Protein AF-A0A7I7T613-F1 (afdb_monomer_lite)

Foldseek 3Di:
DDDDDDPPDDPPVVVVVVVVVVVVVVVVVVVVVVDAAWWWQAQLQPGDTDTDGPVVQVVQPACDPPVHDDQLDDDGSHGPVDDSCRALSVCVPPVVDDPVRDDPSNVVVNVLSNPPPVSTHDDDD

Radius of gyration: 25.06 Å; chains: 1; bounding box: 36×54×87 Å

Organism: NCBI:txid1534349

Sequence (125 aa):
MRGLVDTLGCGAEVRLARLAHLSLLQARLARMTDTEPQWRHICEVCGVEEILTPAKAFDLGWDYPPRMGKFGVVGPRCCPQCPNMRTVWWALAIDDYTEDMLTDAQRATVRRIAGEPDSVAVVAD

pLDDT: mean 84.04, std 20.64, range [36.84, 98.62]

Secondary structure (DSSP, 8-state):
--------SHHHHHHHHHHHHHHHHHHHHHHHHTTSPPEEEE-TTT--EEEE-HHHHHHTT-B-TTTSS-TTS----B-TTS-GGGSHHHHHHTS---GGGS-HHHHHHHHHHHTTTGGGB----

Structure (mmCIF, N/CA/C/O backbone):
data_AF-A0A7I7T613-F1
#
_entry.id   AF-A0A7I7T613-F1
#
loop_
_atom_site.group_PDB
_atom_site.id
_atom_site.type_symbol
_atom_site.label_atom_id
_atom_site.label_alt_id
_atom_site.label_comp_id
_atom_site.label_asym_id
_atom_site.label_entity_id
_atom_site.label_seq_id
_atom_site.pdbx_PDB_ins_code
_atom_site.Cartn_x
_atom_site.Cartn_y
_atom_site.Cartn_z
_atom_site.occupancy
_atom_site.B_iso_or_equiv
_atom_site.auth_seq_id
_atom_site.auth_comp_id
_atom_site.auth_asym_id
_atom_site.auth_atom_id
_atom_site.pdbx_PDB_model_num
ATOM 1 N N . MET A 1 1 ? -7.765 44.144 67.930 1.00 39.81 1 MET A N 1
ATOM 2 C CA . MET A 1 1 ? -8.601 43.464 66.918 1.00 39.81 1 MET A CA 1
ATOM 3 C C . MET A 1 1 ? -8.157 43.916 65.532 1.00 39.81 1 MET A C 1
ATOM 5 O O . MET A 1 1 ? -8.486 45.023 65.129 1.00 39.81 1 MET A O 1
ATOM 9 N N . ARG A 1 2 ? -7.345 43.117 64.835 1.00 36.84 2 ARG A N 1
ATOM 10 C CA . ARG A 1 2 ? -7.090 43.254 63.393 1.00 36.84 2 ARG A CA 1
ATOM 11 C C . ARG A 1 2 ? -7.166 41.849 62.809 1.00 36.84 2 ARG A C 1
ATOM 13 O O . ARG A 1 2 ? -6.501 40.955 63.322 1.00 36.84 2 ARG A O 1
ATOM 20 N N . GLY A 1 3 ? -8.071 41.673 61.850 1.00 38.28 3 GLY A N 1
ATOM 21 C CA . GLY A 1 3 ? -8.407 40.389 61.251 1.00 38.28 3 GLY A CA 1
ATOM 22 C C . GLY A 1 3 ? -7.327 39.898 60.295 1.00 38.28 3 GLY A C 1
ATOM 23 O O . GLY A 1 3 ? -6.764 40.683 59.531 1.00 38.28 3 GLY A O 1
ATOM 24 N N . LEU A 1 4 ? -7.072 38.591 60.349 1.00 41.22 4 LEU A N 1
ATOM 25 C CA . LEU A 1 4 ? -6.515 37.845 59.231 1.00 41.22 4 LEU A CA 1
ATOM 26 C C . LEU A 1 4 ? -7.643 37.613 58.223 1.00 41.22 4 LEU A C 1
ATOM 28 O O . LEU A 1 4 ? -8.705 37.106 58.573 1.00 41.22 4 LEU A O 1
ATOM 32 N N . VAL A 1 5 ? -7.401 38.011 56.981 1.00 45.44 5 VAL A N 1
ATOM 33 C CA . VAL A 1 5 ? -8.175 37.586 55.816 1.00 45.44 5 VAL A CA 1
ATOM 34 C C . VAL A 1 5 ? -7.653 36.219 55.383 1.00 45.44 5 VAL A C 1
ATOM 36 O O . VAL A 1 5 ? -6.504 36.101 54.960 1.00 45.44 5 VAL A O 1
ATOM 39 N N . ASP A 1 6 ? -8.495 35.196 55.508 1.00 41.50 6 ASP A N 1
ATOM 40 C CA . ASP A 1 6 ? -8.249 33.853 54.986 1.00 41.50 6 ASP A CA 1
ATOM 41 C C . ASP A 1 6 ? -8.296 33.868 53.451 1.00 41.50 6 ASP A C 1
ATOM 43 O O . ASP A 1 6 ? -9.351 33.981 52.826 1.00 41.50 6 ASP A O 1
ATOM 47 N N . THR A 1 7 ? -7.129 33.746 52.825 1.00 49.91 7 THR A N 1
ATOM 48 C CA . THR A 1 7 ? -6.951 33.547 51.382 1.00 49.91 7 THR A CA 1
ATOM 49 C C . THR A 1 7 ? -6.684 32.076 51.074 1.00 49.91 7 THR A C 1
ATOM 51 O O . THR A 1 7 ? -5.613 31.709 50.601 1.00 49.91 7 THR A O 1
ATOM 54 N N . LEU A 1 8 ? -7.657 31.196 51.311 1.00 49.16 8 LEU A N 1
ATOM 55 C CA . LEU A 1 8 ? -7.548 29.777 50.944 1.00 49.16 8 LEU A CA 1
ATOM 56 C C . LEU A 1 8 ? -8.879 29.263 50.381 1.00 49.16 8 LEU A C 1
ATOM 58 O O . LEU A 1 8 ? -9.646 28.599 51.063 1.00 49.16 8 LEU A O 1
ATOM 62 N N . GLY A 1 9 ? -9.154 29.577 49.114 1.00 47.25 9 GLY A N 1
ATOM 63 C CA . GLY A 1 9 ? -10.329 29.041 48.404 1.00 47.25 9 GLY A CA 1
ATOM 64 C C . GLY A 1 9 ? -10.213 29.030 46.878 1.00 47.25 9 GLY A C 1
ATOM 65 O O . GLY A 1 9 ? -10.728 28.137 46.222 1.00 47.25 9 GLY A O 1
ATOM 66 N N . CYS A 1 10 ? -9.447 29.951 46.286 1.00 48.94 10 CYS A N 1
ATOM 67 C CA . CYS A 1 10 ? -9.435 30.140 44.828 1.00 48.94 10 CYS A CA 1
ATOM 68 C C . CYS A 1 10 ? -8.590 29.099 44.047 1.00 48.94 10 CYS A C 1
ATOM 70 O O . CYS A 1 10 ? -8.775 28.900 42.852 1.00 48.94 10 CYS A O 1
ATOM 72 N N . GLY A 1 11 ? -7.647 28.402 44.691 1.00 44.97 11 GLY A N 1
ATOM 73 C CA . GLY A 1 11 ? -6.655 27.582 43.975 1.00 44.97 11 GLY A CA 1
ATOM 74 C C . GLY A 1 11 ? -7.095 26.162 43.598 1.00 44.97 11 GLY A C 1
ATOM 75 O O . GLY A 1 11 ? -6.649 25.636 42.578 1.00 44.97 11 GLY A O 1
ATOM 76 N N . ALA A 1 12 ? -7.933 25.517 44.413 1.00 48.75 12 ALA A N 1
ATOM 77 C CA . ALA A 1 12 ? -8.291 24.105 44.238 1.00 48.75 12 ALA A CA 1
ATOM 78 C C . ALA A 1 12 ? -9.441 23.917 43.237 1.00 48.75 12 ALA A C 1
ATOM 80 O O . ALA A 1 12 ? -9.349 23.073 42.346 1.00 48.75 12 ALA A O 1
ATOM 81 N N . GLU A 1 13 ? -10.474 24.757 43.316 1.00 45.34 13 GLU A N 1
ATOM 82 C CA . GLU A 1 13 ? -11.634 24.701 42.417 1.00 45.34 13 GLU A CA 1
ATOM 83 C C . GLU A 1 13 ? -11.251 25.004 40.965 1.00 45.34 13 GLU A C 1
ATOM 85 O O . GLU A 1 13 ? -11.674 24.307 40.043 1.00 45.34 13 GLU A O 1
ATOM 90 N N . VAL A 1 14 ? -10.344 25.966 40.756 1.00 54.09 14 VAL A N 1
ATOM 91 C CA . VAL A 1 14 ? -9.820 26.305 39.424 1.00 54.09 14 VAL A CA 1
ATOM 92 C C . VAL A 1 14 ? -9.011 25.144 38.828 1.00 54.09 14 VAL A C 1
ATOM 94 O O . VAL A 1 14 ? -9.061 24.907 37.620 1.00 54.09 14 VAL A O 1
ATOM 97 N N . ARG A 1 15 ? -8.292 24.370 39.656 1.00 54.09 15 ARG A N 1
ATOM 98 C CA . ARG A 1 15 ? -7.540 23.183 39.209 1.00 54.09 15 ARG A CA 1
ATOM 99 C C . ARG A 1 15 ? -8.467 22.028 38.829 1.00 54.09 15 ARG A C 1
ATOM 101 O O . ARG A 1 15 ? -8.256 21.423 37.781 1.00 54.09 15 ARG A O 1
ATOM 108 N N . LEU A 1 16 ? -9.505 21.760 39.621 1.00 57.06 16 LEU A N 1
ATOM 109 C CA . LEU A 1 16 ? -10.516 20.739 39.318 1.00 57.06 16 LEU A CA 1
ATOM 110 C C . LEU A 1 16 ? -11.325 21.080 38.058 1.00 57.06 16 LEU A C 1
ATOM 112 O O . LEU A 1 16 ? -11.479 20.224 37.189 1.00 57.06 16 LEU A O 1
ATOM 116 N N . ALA A 1 17 ? -11.760 22.333 37.900 1.00 60.22 17 ALA A N 1
ATOM 117 C CA . ALA A 1 17 ? -12.475 22.783 36.705 1.00 60.22 17 ALA A CA 1
ATOM 118 C C . ALA A 1 17 ? -11.612 22.673 35.434 1.00 60.22 17 ALA A C 1
ATOM 120 O O . ALA A 1 17 ? -12.094 22.244 34.385 1.00 60.22 17 ALA A O 1
ATOM 121 N N . ARG A 1 18 ? -10.312 22.992 35.528 1.00 57.03 18 ARG A N 1
ATOM 122 C CA . ARG A 1 18 ? -9.363 22.869 34.411 1.00 57.03 18 ARG A CA 1
ATOM 123 C C . ARG A 1 18 ? -9.096 21.410 34.032 1.00 57.03 18 ARG A C 1
ATOM 125 O O . ARG A 1 18 ? -9.034 21.108 32.844 1.00 57.03 18 ARG A O 1
ATOM 132 N N . LEU A 1 19 ? -8.982 20.511 35.012 1.00 59.72 19 LEU A N 1
ATOM 133 C CA . LEU A 1 19 ? -8.835 19.070 34.777 1.00 59.72 19 LEU A CA 1
ATOM 134 C C . LEU A 1 19 ? -10.100 18.457 34.159 1.00 59.72 19 LEU A C 1
ATOM 136 O O . LEU A 1 19 ? -9.995 17.695 33.203 1.00 59.72 19 LEU A O 1
ATOM 140 N N . ALA A 1 20 ? -11.290 18.843 34.629 1.00 61.03 20 ALA A N 1
ATOM 141 C CA . ALA A 1 20 ? -12.557 18.410 34.041 1.00 61.03 20 ALA A CA 1
A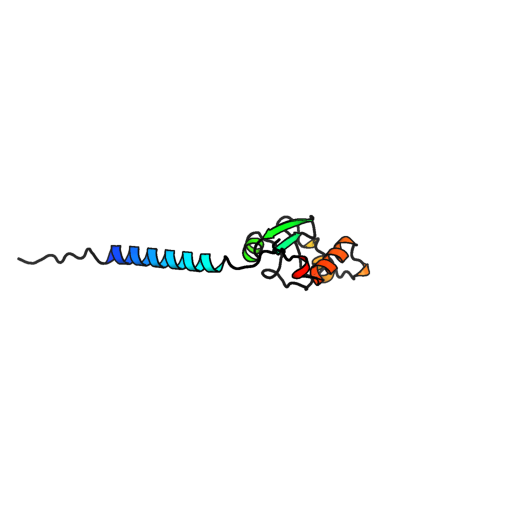TOM 142 C C . ALA A 1 20 ? -12.724 18.917 32.596 1.00 61.03 20 ALA A C 1
ATOM 144 O O . ALA A 1 20 ? -13.146 18.163 31.721 1.00 61.03 20 ALA A O 1
ATOM 145 N N . HIS A 1 21 ? -12.328 20.163 32.311 1.00 59.16 21 HIS A N 1
ATOM 146 C CA . HIS A 1 21 ? -12.343 20.713 30.954 1.00 59.16 21 HIS A CA 1
ATOM 147 C C . HIS A 1 21 ? -11.356 19.996 30.018 1.00 59.16 21 HIS A C 1
ATOM 149 O O . HIS A 1 21 ? -11.729 19.639 28.902 1.00 59.16 21 HIS A O 1
ATOM 155 N N . LEU A 1 22 ? -10.130 19.718 30.481 1.00 59.47 22 LEU A N 1
ATOM 156 C CA . LEU A 1 22 ? -9.141 18.914 29.749 1.00 59.47 22 LEU A CA 1
ATOM 157 C C . LEU A 1 22 ? -9.656 17.496 29.465 1.00 59.47 22 LEU A C 1
ATOM 159 O O . LEU A 1 22 ? -9.526 17.019 28.343 1.00 59.47 22 LEU A O 1
ATOM 163 N N . SER A 1 23 ? -10.302 16.856 30.439 1.00 63.28 23 SER A N 1
ATOM 164 C CA . SER A 1 23 ? -10.843 15.502 30.292 1.00 63.28 23 SER A CA 1
ATOM 165 C C . SER A 1 23 ? -12.042 15.448 29.326 1.00 63.28 23 SER A C 1
ATOM 167 O O . SER A 1 23 ? -12.135 14.544 28.498 1.00 63.28 23 SER A O 1
ATOM 169 N N . LEU A 1 24 ? -12.910 16.469 29.330 1.00 61.41 24 LEU A N 1
ATOM 170 C CA . LEU A 1 24 ? -14.004 16.612 28.358 1.00 61.41 24 LEU A CA 1
ATOM 171 C C . LEU A 1 24 ? -13.505 16.940 26.942 1.00 61.41 24 LEU A C 1
ATOM 173 O O . LEU A 1 24 ? -14.092 16.473 25.965 1.00 61.41 24 LEU A O 1
ATOM 177 N N . LEU A 1 25 ? -12.425 17.717 26.814 1.00 59.38 25 LEU A N 1
ATOM 178 C CA . LEU A 1 25 ? -11.758 17.966 25.533 1.00 59.38 25 LEU A CA 1
ATOM 179 C C . LEU A 1 25 ? -11.105 16.690 24.988 1.00 59.38 25 LEU A C 1
ATOM 181 O O . LEU A 1 25 ? -11.275 16.384 23.812 1.00 59.38 25 LEU A O 1
ATOM 185 N N . GLN A 1 26 ? -10.433 15.910 25.837 1.00 60.91 26 GLN A N 1
ATOM 186 C CA . GLN A 1 26 ? -9.864 14.613 25.463 1.00 60.91 26 GLN A CA 1
ATOM 187 C C . GLN A 1 26 ? -10.951 13.612 25.042 1.00 60.91 26 GLN A C 1
ATOM 189 O O . GLN A 1 26 ? -10.810 12.968 24.008 1.00 60.91 26 GLN A O 1
ATOM 194 N N . ALA A 1 27 ? -12.075 13.541 25.763 1.00 59.06 27 ALA A N 1
ATOM 195 C CA . ALA A 1 27 ? -13.213 12.703 25.381 1.00 59.06 27 ALA A CA 1
ATOM 196 C C . ALA A 1 27 ? -13.890 13.165 24.074 1.00 59.06 27 ALA A C 1
ATOM 198 O O . ALA A 1 27 ? -14.365 12.339 23.297 1.00 59.06 27 ALA A O 1
ATOM 199 N N . ARG A 1 28 ? -13.923 14.477 23.794 1.00 58.78 28 ARG A N 1
ATOM 200 C CA . ARG A 1 28 ? -14.403 15.022 22.510 1.00 58.78 28 ARG A CA 1
ATOM 201 C C . ARG A 1 28 ? -13.463 14.709 21.347 1.00 58.78 28 ARG A C 1
ATOM 203 O O . ARG A 1 28 ? -13.955 14.388 20.273 1.00 58.78 28 ARG A O 1
ATOM 210 N N . LEU A 1 29 ? -12.150 14.779 21.558 1.00 56.34 29 LEU A N 1
ATOM 211 C CA . LEU A 1 29 ? -11.147 14.415 20.553 1.00 56.34 29 LEU A CA 1
ATOM 212 C C . LEU A 1 29 ? -11.152 12.905 20.271 1.00 56.34 29 LEU A C 1
ATOM 214 O O . LEU A 1 29 ? -11.089 12.514 19.112 1.00 56.34 29 LEU A O 1
ATOM 218 N N . ALA A 1 30 ? -11.332 12.066 21.297 1.00 53.28 30 ALA A N 1
ATOM 219 C CA . ALA A 1 30 ? -11.506 10.620 21.130 1.00 53.28 30 ALA A CA 1
ATOM 220 C C . ALA A 1 30 ? -12.790 10.271 20.351 1.00 53.28 30 ALA A C 1
ATOM 222 O O . ALA A 1 30 ? -12.764 9.439 19.452 1.00 53.28 30 ALA A O 1
ATOM 223 N N . ARG A 1 31 ? -13.899 10.987 20.591 1.00 52.97 31 ARG A N 1
ATOM 224 C CA . ARG A 1 31 ? -15.132 10.835 19.792 1.00 52.97 31 ARG A CA 1
ATOM 225 C C . ARG A 1 31 ? -14.990 11.266 18.326 1.00 52.97 31 ARG A C 1
ATOM 227 O O . ARG A 1 31 ? -15.854 10.924 17.530 1.00 52.97 31 ARG A O 1
ATOM 234 N N . MET A 1 32 ? -13.950 12.019 17.955 1.00 49.66 32 MET A N 1
ATOM 235 C CA . MET A 1 32 ? -13.687 12.387 16.555 1.00 49.66 32 MET A CA 1
ATOM 236 C C . MET A 1 32 ? -12.910 11.303 15.790 1.00 49.66 32 MET A C 1
ATOM 238 O O . MET A 1 32 ? -12.983 11.274 14.563 1.00 49.66 32 MET A O 1
ATOM 242 N N . THR A 1 33 ? -12.202 10.399 16.478 1.00 52.16 33 THR A N 1
ATOM 243 C CA . THR A 1 33 ? -11.433 9.304 15.853 1.00 52.16 33 THR A CA 1
ATOM 244 C C . THR A 1 33 ? -12.244 8.025 15.625 1.00 52.16 33 THR A C 1
ATOM 246 O O . THR A 1 33 ? -11.799 7.159 14.879 1.00 52.16 33 THR A O 1
ATOM 249 N N . ASP A 1 34 ? -13.455 7.931 16.178 1.00 54.78 34 ASP A N 1
ATOM 250 C CA . ASP A 1 34 ? -14.337 6.755 16.063 1.00 54.78 34 ASP A CA 1
ATOM 251 C C . ASP A 1 34 ? -15.103 6.666 14.720 1.00 54.78 34 ASP A C 1
ATOM 253 O O . ASP A 1 34 ? -15.977 5.817 14.563 1.00 54.78 34 ASP A O 1
ATOM 257 N N . THR A 1 35 ? -14.806 7.532 13.741 1.00 70.25 35 THR A N 1
ATOM 258 C CA . THR A 1 35 ? -15.651 7.717 12.535 1.00 70.25 35 THR A CA 1
ATOM 259 C C . THR A 1 35 ? -14.970 7.413 11.198 1.00 70.25 35 THR A C 1
ATOM 261 O O . THR A 1 35 ? -15.604 7.562 10.154 1.00 70.25 35 THR A O 1
ATOM 264 N N . GLU A 1 36 ? -13.692 7.021 11.178 1.00 85.75 36 GLU A N 1
ATOM 265 C CA . GLU A 1 36 ? -13.043 6.663 9.910 1.00 85.75 36 GLU A CA 1
ATOM 266 C C . GLU A 1 36 ? -13.440 5.244 9.470 1.00 85.75 36 GLU A C 1
ATOM 268 O O . GLU A 1 36 ? -13.356 4.318 10.282 1.00 85.75 36 GLU A O 1
ATOM 273 N N . PRO A 1 37 ? -13.829 5.036 8.196 1.00 90.75 37 PRO A N 1
ATOM 274 C CA . PRO A 1 37 ? -14.084 3.696 7.686 1.00 90.75 37 PRO A CA 1
ATOM 275 C C . PRO A 1 37 ? -12.815 2.847 7.774 1.00 90.75 37 PRO A C 1
ATOM 277 O O . PRO A 1 37 ? -11.705 3.338 7.545 1.00 90.75 37 PRO A O 1
ATOM 280 N N . GLN A 1 38 ? -12.983 1.567 8.100 1.00 94.62 38 GLN A N 1
ATOM 281 C CA . GLN A 1 38 ? -11.889 0.607 8.055 1.00 94.62 38 GLN A CA 1
ATOM 282 C C . GLN A 1 38 ? -11.654 0.132 6.620 1.00 94.62 38 GLN A C 1
ATOM 284 O O . GLN A 1 38 ? -12.595 -0.048 5.848 1.00 94.62 38 GLN A O 1
ATOM 289 N N . TRP A 1 39 ? -10.389 -0.117 6.294 1.00 96.69 39 TRP A N 1
ATOM 290 C CA . TRP A 1 39 ? -9.957 -0.625 4.995 1.00 96.69 39 TRP A CA 1
ATOM 291 C C . TRP A 1 39 ? -9.055 -1.836 5.186 1.00 96.69 39 TRP A C 1
ATOM 293 O O . TRP A 1 39 ? -8.343 -1.945 6.191 1.00 96.69 39 TRP A O 1
ATOM 303 N N . ARG A 1 40 ? -9.042 -2.727 4.194 1.00 97.88 40 ARG A N 1
ATOM 304 C CA . ARG A 1 40 ? -8.023 -3.770 4.091 1.00 97.88 40 ARG A CA 1
ATOM 305 C C . ARG A 1 40 ? -6.690 -3.137 3.697 1.00 97.88 40 ARG A C 1
ATOM 307 O O . ARG A 1 40 ? -6.547 -2.569 2.620 1.00 97.88 40 ARG A 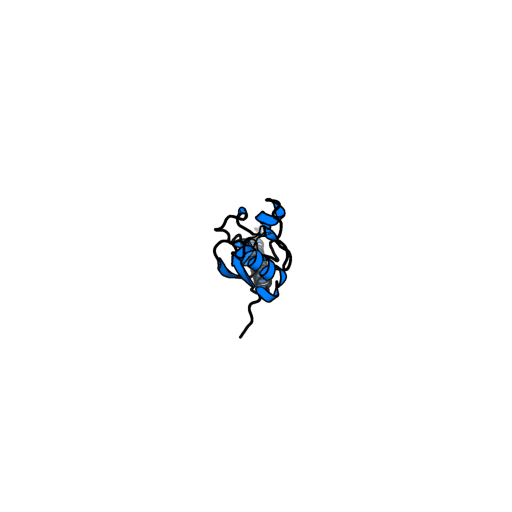O 1
ATOM 314 N N . HIS A 1 41 ? -5.703 -3.273 4.566 1.00 98.12 41 HIS A N 1
ATOM 315 C CA . HIS A 1 41 ? -4.323 -2.878 4.340 1.00 98.12 41 HIS A CA 1
ATOM 316 C C . HIS A 1 41 ? -3.557 -4.120 3.914 1.00 98.12 41 HIS A C 1
ATOM 318 O O . HIS A 1 41 ? -3.306 -5.004 4.724 1.00 98.12 41 HIS A O 1
ATOM 324 N N . ILE A 1 42 ? -3.247 -4.209 2.624 1.00 98.44 42 ILE A N 1
ATOM 325 C CA . ILE A 1 42 ? -2.630 -5.389 2.008 1.00 98.44 42 ILE A CA 1
ATOM 326 C C . ILE A 1 42 ? -1.195 -5.044 1.629 1.00 98.44 42 ILE A C 1
ATOM 328 O O . ILE A 1 42 ? -0.981 -4.179 0.773 1.00 98.44 42 ILE A O 1
ATOM 332 N N . CYS A 1 43 ? -0.221 -5.721 2.234 1.00 98.56 43 CYS A N 1
ATOM 333 C CA . CYS A 1 43 ? 1.183 -5.562 1.877 1.00 98.56 43 CYS A CA 1
ATOM 334 C C . CYS A 1 43 ? 1.472 -6.279 0.556 1.00 98.56 43 CYS A C 1
ATOM 336 O O . CYS A 1 43 ? 1.407 -7.503 0.484 1.00 98.56 43 CYS A O 1
ATOM 338 N N . GLU A 1 44 ? 1.861 -5.543 -0.482 1.00 98.25 44 GLU A N 1
ATOM 339 C CA . GLU A 1 44 ? 2.205 -6.131 -1.784 1.00 98.25 44 GLU A CA 1
ATOM 340 C C . GLU A 1 44 ? 3.496 -6.964 -1.759 1.00 98.25 44 GLU A C 1
ATOM 342 O O . GLU A 1 44 ? 3.763 -7.729 -2.680 1.00 98.25 44 GLU A O 1
ATOM 347 N N . VAL A 1 45 ? 4.296 -6.809 -0.702 1.00 98.19 45 VAL A N 1
ATOM 348 C CA . VAL A 1 45 ? 5.623 -7.409 -0.582 1.00 98.19 45 VAL A CA 1
ATOM 349 C C . VAL A 1 45 ? 5.581 -8.772 0.117 1.00 98.19 45 VAL A C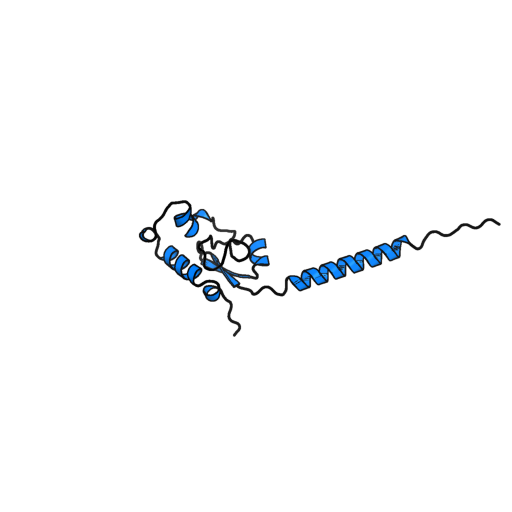 1
ATOM 351 O O . VAL A 1 45 ? 6.236 -9.709 -0.334 1.00 98.19 45 VAL A O 1
ATOM 354 N N . CYS A 1 46 ? 4.855 -8.895 1.232 1.00 98.25 46 CYS A N 1
ATOM 355 C CA . CYS A 1 46 ? 4.745 -10.154 1.986 1.00 98.25 46 CYS A CA 1
ATOM 356 C C . CYS A 1 46 ? 3.330 -10.744 2.022 1.00 98.25 46 CYS A C 1
ATOM 358 O O . CYS A 1 46 ? 3.161 -11.848 2.531 1.00 98.25 46 CYS A O 1
ATOM 360 N N . GLY A 1 47 ? 2.324 -10.032 1.509 1.00 98.00 47 GLY A N 1
ATOM 361 C CA . GLY A 1 47 ? 0.938 -10.494 1.474 1.00 98.00 47 GLY A CA 1
ATOM 362 C C . GLY A 1 47 ? 0.177 -10.385 2.796 1.00 98.00 47 GLY A C 1
ATOM 363 O O . GLY A 1 47 ? -0.971 -10.811 2.840 1.00 98.00 47 GLY A O 1
ATOM 364 N N . VAL A 1 48 ? 0.770 -9.838 3.868 1.00 98.38 48 VAL A N 1
ATOM 365 C CA . VAL A 1 48 ? 0.035 -9.638 5.131 1.00 98.38 48 VAL A CA 1
ATOM 366 C C . VAL A 1 48 ? -1.130 -8.671 4.929 1.00 98.38 48 VAL A C 1
ATOM 368 O O . VAL A 1 48 ? -0.994 -7.670 4.218 1.00 98.38 48 VAL A O 1
ATOM 371 N N . GLU A 1 49 ? -2.252 -8.974 5.578 1.00 98.12 49 GLU A N 1
ATOM 372 C CA . GLU A 1 49 ? -3.466 -8.167 5.540 1.00 98.12 49 GLU A CA 1
ATOM 373 C C . GLU A 1 49 ? -3.923 -7.780 6.945 1.00 98.12 49 GLU A C 1
ATOM 375 O O . GLU A 1 49 ? -3.979 -8.624 7.839 1.00 98.12 49 GLU A O 1
ATOM 380 N N . GLU A 1 50 ? -4.306 -6.517 7.122 1.00 98.06 50 GLU A N 1
ATOM 381 C CA . GLU A 1 50 ? -4.933 -6.022 8.348 1.00 98.06 50 GLU A CA 1
ATOM 382 C C . GLU A 1 50 ? -6.137 -5.132 8.024 1.00 98.06 50 GLU A C 1
ATOM 384 O O . GLU A 1 50 ? -6.124 -4.373 7.057 1.00 98.06 50 GLU A O 1
ATOM 389 N N . ILE A 1 51 ? -7.191 -5.199 8.840 1.00 97.50 51 ILE A N 1
ATOM 390 C CA . ILE A 1 51 ? -8.349 -4.305 8.722 1.00 97.50 51 ILE A CA 1
ATOM 391 C C . ILE A 1 51 ? -8.203 -3.198 9.762 1.00 97.50 51 ILE A C 1
ATOM 393 O O . ILE A 1 51 ? -8.393 -3.416 10.958 1.00 97.50 51 ILE A O 1
ATOM 397 N N . LEU A 1 52 ? -7.852 -2.001 9.302 1.00 96.50 52 LEU A N 1
ATOM 398 C CA . LEU A 1 52 ? -7.496 -0.869 10.155 1.00 96.50 52 LEU A CA 1
ATOM 399 C C . LEU A 1 52 ? -8.223 0.393 9.696 1.00 96.50 52 LEU A C 1
ATOM 401 O O . LEU A 1 52 ? -8.577 0.530 8.524 1.00 96.50 52 LEU A O 1
ATOM 405 N N . THR A 1 53 ? -8.404 1.344 10.611 1.00 96.06 53 THR A N 1
ATOM 406 C CA . THR A 1 53 ? -8.678 2.727 10.209 1.00 96.06 53 THR A CA 1
ATOM 407 C C . THR A 1 53 ? -7.407 3.339 9.605 1.00 96.06 53 THR A C 1
ATOM 409 O O . THR A 1 53 ? -6.301 2.965 10.015 1.00 96.06 53 THR A O 1
ATOM 412 N N . PRO A 1 54 ? -7.521 4.302 8.674 1.00 95.88 54 PRO A N 1
ATOM 413 C CA . PRO A 1 54 ? -6.373 5.016 8.128 1.00 95.88 54 PRO A CA 1
ATOM 414 C C . PRO A 1 54 ? -5.455 5.610 9.195 1.00 95.88 54 PRO A C 1
ATOM 416 O O . PRO A 1 54 ? -4.237 5.492 9.086 1.00 95.88 54 PRO A O 1
ATOM 419 N N . ALA A 1 55 ? -6.027 6.224 10.238 1.00 95.94 55 ALA A N 1
ATOM 420 C CA . ALA A 1 55 ? -5.254 6.741 11.363 1.00 95.94 55 ALA A CA 1
ATOM 421 C C . ALA A 1 55 ? -4.415 5.642 12.038 1.00 95.94 55 ALA A C 1
ATOM 423 O O . ALA A 1 55 ? -3.208 5.802 12.207 1.00 95.94 55 ALA A O 1
ATOM 424 N N . LYS A 1 56 ? -5.024 4.489 12.351 1.00 96.62 56 LYS A N 1
ATOM 425 C CA . LYS A 1 56 ? -4.313 3.394 13.016 1.00 96.62 56 LYS A CA 1
ATOM 426 C C . LYS A 1 56 ? -3.228 2.782 12.131 1.00 96.62 56 LYS A C 1
ATOM 428 O O . LYS A 1 56 ? -2.154 2.462 12.633 1.00 96.62 56 LYS A O 1
ATOM 433 N N . ALA A 1 57 ? -3.499 2.609 10.841 1.00 97.56 57 ALA A N 1
ATOM 434 C CA . ALA A 1 57 ? -2.519 2.089 9.897 1.00 97.56 57 ALA A CA 1
ATOM 435 C C . ALA A 1 57 ? -1.305 3.014 9.776 1.00 97.56 57 ALA A C 1
ATOM 437 O O . ALA A 1 57 ? -0.169 2.546 9.852 1.00 97.56 57 ALA A O 1
ATOM 438 N N . PHE A 1 58 ? -1.542 4.323 9.675 1.00 97.38 58 PHE A N 1
ATOM 439 C CA . PHE A 1 58 ? -0.479 5.321 9.643 1.00 97.38 58 PHE A CA 1
ATOM 440 C C . PHE A 1 58 ? 0.377 5.293 10.912 1.00 97.38 58 PHE A C 1
ATOM 442 O O . PHE A 1 58 ? 1.600 5.226 10.818 1.00 97.38 58 PHE A O 1
ATOM 449 N N . ASP A 1 59 ? -0.250 5.248 12.091 1.00 97.62 59 ASP A N 1
ATOM 450 C CA . ASP A 1 59 ? 0.465 5.163 13.371 1.00 97.62 59 ASP A CA 1
ATOM 451 C C . ASP A 1 59 ? 1.309 3.883 13.496 1.00 97.62 59 ASP A C 1
ATOM 453 O O . ASP A 1 59 ? 2.339 3.873 14.169 1.00 97.62 59 ASP A O 1
ATOM 457 N N . LEU A 1 60 ? 0.882 2.792 12.852 1.00 97.62 60 LEU A N 1
ATOM 458 C CA . LEU A 1 60 ? 1.637 1.539 12.780 1.00 97.62 60 LEU A CA 1
ATOM 459 C C . LEU A 1 60 ? 2.748 1.560 11.716 1.00 97.62 60 LEU A C 1
ATOM 461 O O . LEU A 1 60 ? 3.539 0.622 11.669 1.00 97.62 60 LEU A O 1
ATOM 465 N N . GLY A 1 61 ? 2.836 2.604 10.889 1.00 97.56 61 GLY A N 1
ATOM 466 C CA . GLY A 1 61 ? 3.848 2.738 9.840 1.00 97.56 61 GLY A CA 1
ATOM 467 C C . GLY A 1 61 ? 3.485 2.047 8.525 1.00 97.56 61 GLY A C 1
ATOM 468 O O . GLY A 1 61 ? 4.377 1.630 7.792 1.00 97.56 61 GLY A O 1
ATOM 469 N N . TRP A 1 62 ? 2.195 1.885 8.227 1.00 98.31 62 TRP A N 1
ATOM 470 C CA . TRP A 1 62 ? 1.763 1.442 6.904 1.00 98.31 62 TRP A CA 1
ATOM 471 C C . TRP A 1 62 ? 1.878 2.571 5.879 1.00 98.31 62 TRP A C 1
ATOM 473 O O . TRP A 1 62 ? 1.322 3.657 6.062 1.00 98.31 62 TRP A O 1
ATOM 483 N N . ASP A 1 63 ? 2.491 2.265 4.738 1.00 97.19 63 ASP A N 1
ATOM 484 C CA . ASP A 1 63 ? 2.419 3.122 3.560 1.00 97.19 63 ASP A CA 1
ATOM 485 C C . ASP A 1 63 ? 1.089 2.856 2.838 1.00 97.19 63 ASP A C 1
ATOM 487 O O . ASP A 1 63 ? 1.017 2.050 1.909 1.00 97.19 63 ASP A O 1
ATOM 491 N N . TYR A 1 64 ? 0.006 3.474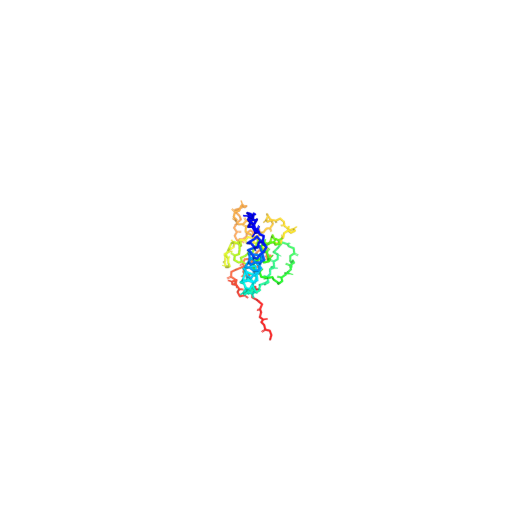 3.318 1.00 96.12 64 TYR A N 1
ATOM 492 C CA . TYR A 1 64 ? -1.341 3.306 2.763 1.00 96.12 64 TYR A CA 1
ATOM 493 C C . TYR A 1 64 ? -2.165 4.608 2.766 1.00 96.12 64 TYR A C 1
ATOM 495 O O . TYR A 1 64 ? -2.058 5.426 3.688 1.00 96.12 64 TYR A O 1
ATOM 503 N N . PRO A 1 65 ? -3.034 4.816 1.764 1.00 97.06 65 PRO A N 1
ATOM 504 C CA . PRO A 1 65 ? -3.937 5.952 1.694 1.00 97.06 65 PRO A CA 1
ATOM 505 C C . PRO A 1 65 ? -5.083 5.815 2.704 1.00 97.06 65 PRO A C 1
ATOM 507 O O . PRO A 1 65 ? -5.387 4.716 3.166 1.00 97.06 65 PRO A O 1
ATOM 510 N N . PRO A 1 66 ? -5.776 6.924 3.011 1.00 94.88 66 PRO A N 1
ATOM 511 C CA . PRO A 1 66 ? -5.512 8.299 2.569 1.00 94.88 66 PRO A CA 1
ATOM 512 C C . PRO A 1 66 ? -4.392 9.022 3.334 1.00 94.88 66 PRO A C 1
ATOM 514 O O . PRO A 1 66 ? -4.113 10.178 3.032 1.00 94.88 66 PRO A O 1
ATOM 517 N N . ARG A 1 67 ? -3.773 8.400 4.346 1.00 96.50 67 ARG A N 1
ATOM 518 C CA . ARG A 1 67 ? -2.729 9.066 5.145 1.00 96.50 67 ARG A CA 1
ATOM 519 C C . ARG A 1 67 ? -1.384 9.125 4.420 1.00 96.50 67 ARG A C 1
ATOM 521 O O . ARG A 1 67 ? -0.673 10.113 4.567 1.00 96.50 67 ARG A O 1
ATOM 528 N N . MET A 1 68 ? -1.087 8.126 3.590 1.00 95.38 68 MET A N 1
ATOM 529 C CA . MET A 1 68 ? 0.079 8.079 2.709 1.00 95.38 68 MET A CA 1
ATOM 530 C C . MET A 1 68 ? -0.348 7.838 1.258 1.00 95.38 68 MET A C 1
ATOM 532 O O . MET A 1 68 ? -0.866 6.781 0.899 1.00 95.38 68 MET A O 1
ATOM 536 N N . GLY A 1 69 ? -0.119 8.831 0.399 1.00 94.69 69 GLY A N 1
ATOM 537 C CA . GLY A 1 69 ? -0.523 8.777 -1.007 1.00 94.69 69 GLY A CA 1
ATOM 538 C C . GLY A 1 69 ? -2.037 8.911 -1.210 1.00 94.69 69 GLY A C 1
ATOM 539 O O . GLY A 1 69 ? -2.742 9.523 -0.409 1.00 94.69 69 GLY A O 1
ATOM 540 N N . LYS A 1 70 ? -2.545 8.368 -2.323 1.00 97.62 70 LYS A N 1
ATOM 541 C CA . LYS A 1 70 ? -3.955 8.470 -2.731 1.00 97.62 70 LYS A CA 1
ATOM 542 C C . LYS A 1 70 ? -4.460 7.118 -3.242 1.00 97.62 70 LYS A C 1
ATOM 544 O O . LYS A 1 70 ? -3.704 6.394 -3.887 1.00 97.62 70 LYS A O 1
ATOM 549 N N . PHE A 1 71 ? -5.723 6.790 -2.969 1.00 98.00 71 PHE A N 1
ATOM 550 C CA . PHE A 1 71 ? -6.397 5.646 -3.595 1.00 98.00 71 PHE A CA 1
ATOM 551 C C . PHE A 1 71 ? -6.413 5.796 -5.121 1.00 98.00 71 PHE A C 1
ATOM 553 O O . PHE A 1 71 ? -6.535 6.914 -5.632 1.00 98.00 71 PHE A O 1
ATOM 560 N N . GLY A 1 72 ? -6.267 4.688 -5.847 1.00 98.12 72 GLY A N 1
ATOM 561 C CA . GLY A 1 72 ? -6.276 4.685 -7.314 1.00 98.12 72 GLY A CA 1
ATOM 562 C C . GLY A 1 72 ? -4.969 5.158 -7.956 1.00 98.12 72 GLY A C 1
ATOM 563 O O . GLY A 1 72 ? -4.791 5.012 -9.161 1.00 98.12 72 GLY A O 1
ATOM 564 N N . VAL A 1 73 ? -4.040 5.718 -7.174 1.00 98.19 73 VAL A N 1
ATOM 565 C CA . VAL A 1 73 ? -2.737 6.189 -7.651 1.00 98.19 73 VAL A CA 1
ATOM 566 C C . VAL A 1 73 ? -1.666 5.228 -7.166 1.00 98.19 73 VAL A C 1
ATOM 568 O O . VAL A 1 73 ? -1.578 4.950 -5.968 1.00 98.19 73 VAL A O 1
ATOM 571 N N . VAL A 1 74 ? -0.838 4.742 -8.095 1.00 97.62 74 VAL A N 1
ATOM 572 C CA . VAL A 1 74 ? 0.287 3.868 -7.760 1.00 97.62 74 VAL A CA 1
ATOM 573 C C . VAL A 1 74 ? 1.213 4.595 -6.788 1.00 97.62 74 VAL A C 1
ATOM 575 O O . VAL A 1 74 ? 1.786 5.638 -7.089 1.00 97.62 74 VAL A O 1
ATOM 578 N N . GLY A 1 75 ? 1.317 4.016 -5.602 1.00 97.50 75 GLY A N 1
ATOM 579 C CA . GLY A 1 75 ? 2.186 4.388 -4.499 1.00 97.50 75 GLY A CA 1
ATOM 580 C C . GLY A 1 75 ? 2.539 3.111 -3.738 1.00 97.50 75 GLY A C 1
ATOM 581 O O . GLY A 1 75 ? 1.956 2.061 -4.035 1.00 97.50 75 GLY A O 1
ATOM 582 N N . PRO A 1 76 ? 3.457 3.164 -2.763 1.00 97.00 76 PRO A N 1
ATOM 583 C CA . PRO A 1 76 ? 3.745 1.999 -1.939 1.00 97.00 76 PRO A CA 1
ATOM 584 C C . PRO A 1 76 ? 2.463 1.470 -1.275 1.00 97.00 76 PRO A C 1
ATOM 586 O O . PRO A 1 76 ? 1.594 2.251 -0.869 1.00 97.00 76 PRO A O 1
ATOM 589 N N . ARG A 1 77 ? 2.330 0.142 -1.201 1.00 98.06 77 ARG A N 1
ATOM 590 C CA . ARG A 1 77 ? 1.312 -0.566 -0.410 1.00 98.06 77 ARG A CA 1
ATOM 591 C C . ARG A 1 77 ? 2.026 -1.575 0.476 1.00 98.06 77 ARG A C 1
ATOM 593 O O . ARG A 1 77 ? 2.064 -2.768 0.179 1.00 98.06 77 ARG A O 1
ATOM 600 N N . CYS A 1 78 ? 2.664 -1.074 1.530 1.00 98.19 78 CYS A N 1
ATOM 601 C CA . CYS A 1 78 ? 3.670 -1.815 2.286 1.00 98.19 78 CYS A CA 1
ATOM 602 C C . CYS A 1 78 ? 3.405 -1.762 3.795 1.00 98.19 78 CYS A C 1
ATOM 604 O O . CYS A 1 78 ? 3.049 -0.715 4.335 1.00 98.19 78 CYS A O 1
ATOM 606 N N . CYS A 1 79 ? 3.580 -2.902 4.468 1.00 98.50 79 CYS A N 1
ATOM 607 C CA . CYS A 1 79 ? 3.542 -2.978 5.926 1.00 98.50 79 CYS A CA 1
ATOM 608 C C . CYS A 1 79 ? 4.875 -2.487 6.526 1.00 98.50 79 CYS A C 1
ATOM 610 O O . CYS A 1 79 ? 5.905 -2.552 5.846 1.00 98.50 79 CYS A O 1
ATOM 612 N N . PRO A 1 80 ? 4.907 -2.096 7.814 1.00 97.94 80 PRO A N 1
ATOM 613 C CA . PRO A 1 80 ? 6.110 -1.567 8.472 1.00 97.94 80 PRO A CA 1
ATOM 614 C C . PRO A 1 80 ? 7.282 -2.558 8.563 1.00 97.94 80 PRO A C 1
ATOM 616 O O . PRO A 1 80 ? 8.398 -2.171 8.895 1.00 97.94 80 PRO A O 1
ATOM 619 N N . GLN A 1 81 ? 7.042 -3.847 8.309 1.00 98.31 81 GLN A N 1
ATOM 620 C CA . GLN A 1 81 ? 8.070 -4.893 8.365 1.00 98.31 81 GLN A CA 1
ATOM 621 C C . GLN A 1 81 ? 8.735 -5.157 7.008 1.00 98.31 81 GLN A C 1
ATOM 623 O O . GLN A 1 81 ? 9.707 -5.908 6.934 1.00 98.31 81 GLN A O 1
ATOM 628 N N . CYS A 1 82 ? 8.208 -4.588 5.922 1.00 98.38 82 CYS A N 1
ATOM 629 C CA . CYS A 1 82 ? 8.739 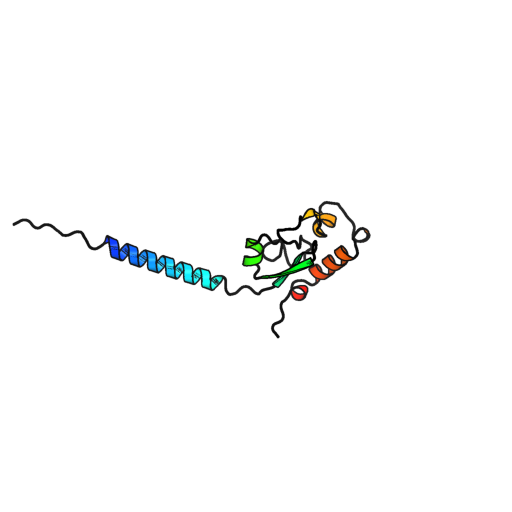-4.780 4.579 1.00 98.38 82 CYS A CA 1
ATOM 630 C C . CYS A 1 82 ? 9.388 -3.492 4.055 1.00 98.38 82 CYS A C 1
ATOM 632 O O . CYS A 1 82 ? 8.875 -2.403 4.295 1.00 98.38 82 CYS A O 1
ATOM 634 N N . PRO A 1 83 ? 10.502 -3.594 3.309 1.00 96.25 83 PRO A N 1
ATOM 635 C CA . PRO A 1 83 ? 11.131 -2.426 2.716 1.00 96.25 83 PRO A CA 1
ATOM 636 C C . PRO A 1 83 ? 10.331 -1.942 1.500 1.00 96.25 83 PRO A C 1
ATOM 638 O O . PRO A 1 83 ? 10.020 -2.726 0.596 1.00 96.25 83 PRO A O 1
ATOM 641 N N . ASN A 1 84 ? 10.069 -0.635 1.444 1.00 93.88 84 ASN A N 1
ATOM 642 C CA . ASN A 1 84 ? 9.342 0.005 0.344 1.00 93.88 84 ASN A CA 1
ATOM 643 C C . ASN A 1 84 ? 10.015 -0.196 -1.030 1.00 93.88 84 ASN A C 1
ATOM 645 O O . ASN A 1 84 ? 9.323 -0.197 -2.046 1.00 93.88 84 ASN A O 1
ATOM 649 N N . MET A 1 85 ? 11.327 -0.453 -1.080 1.00 96.94 85 MET A N 1
ATOM 650 C CA . MET A 1 85 ? 12.055 -0.697 -2.331 1.00 96.94 85 MET A CA 1
ATOM 651 C C . MET A 1 85 ? 11.650 -1.978 -3.074 1.00 96.94 85 MET A C 1
ATOM 653 O O . MET A 1 85 ? 12.066 -2.193 -4.203 1.00 96.94 85 MET A O 1
ATOM 657 N N . ARG A 1 86 ? 10.837 -2.848 -2.458 1.00 97.62 86 ARG A N 1
ATOM 658 C CA . ARG A 1 86 ? 10.279 -4.041 -3.122 1.00 97.62 86 ARG A CA 1
ATOM 659 C C . ARG A 1 86 ? 8.868 -3.839 -3.683 1.00 97.62 86 ARG A C 1
ATOM 661 O O . ARG A 1 86 ? 8.255 -4.802 -4.134 1.00 97.62 86 ARG A O 1
ATOM 668 N N . THR A 1 87 ? 8.335 -2.623 -3.618 1.00 98.44 87 THR A N 1
ATOM 669 C CA . THR A 1 87 ? 6.989 -2.295 -4.112 1.00 98.44 87 THR A CA 1
ATOM 670 C C . THR A 1 87 ? 6.970 -2.101 -5.625 1.00 98.44 87 THR A C 1
ATOM 672 O O . THR A 1 87 ? 7.990 -1.773 -6.233 1.00 98.44 87 THR A O 1
ATOM 675 N N . VAL A 1 88 ? 5.800 -2.255 -6.255 1.00 98.50 88 VAL A N 1
ATOM 676 C CA . VAL A 1 88 ? 5.642 -1.925 -7.680 1.00 98.50 88 VAL A CA 1
ATOM 677 C C . VAL A 1 88 ? 5.863 -0.438 -7.948 1.00 98.50 88 VAL A C 1
ATOM 679 O O . VAL A 1 88 ? 6.384 -0.074 -8.997 1.00 98.50 88 VAL A O 1
ATOM 682 N N . TRP A 1 89 ? 5.522 0.423 -6.986 1.00 98.38 89 TRP A N 1
ATOM 683 C CA . TRP A 1 89 ? 5.800 1.850 -7.094 1.00 98.38 89 TRP A CA 1
ATOM 684 C C . TRP A 1 89 ? 7.299 2.130 -7.201 1.00 98.38 89 TRP A C 1
ATOM 686 O O . TRP A 1 89 ? 7.684 2.935 -8.040 1.00 98.38 89 TRP A O 1
ATOM 696 N N . TRP A 1 90 ? 8.143 1.452 -6.415 1.00 98.56 90 TRP A N 1
ATOM 697 C CA . TRP A 1 90 ? 9.594 1.637 -6.504 1.00 98.56 90 TRP A CA 1
ATOM 698 C C . TRP A 1 90 ? 10.132 1.224 -7.875 1.00 98.56 90 TRP A C 1
ATOM 700 O O . TRP A 1 90 ? 10.867 1.989 -8.495 1.00 98.56 90 TRP A O 1
ATOM 710 N N . ALA A 1 91 ? 9.698 0.066 -8.381 1.00 98.62 91 ALA A N 1
ATOM 711 C CA . ALA A 1 91 ? 10.101 -0.408 -9.703 1.00 98.62 91 ALA A CA 1
ATOM 712 C C . ALA A 1 91 ? 9.784 0.627 -10.799 1.00 98.62 91 ALA A C 1
ATOM 714 O O . ALA A 1 91 ? 10.629 0.930 -11.634 1.00 98.62 91 ALA A O 1
ATOM 715 N N . LEU A 1 92 ? 8.585 1.214 -10.765 1.00 98.31 92 LEU A N 1
ATOM 716 C CA . LEU A 1 9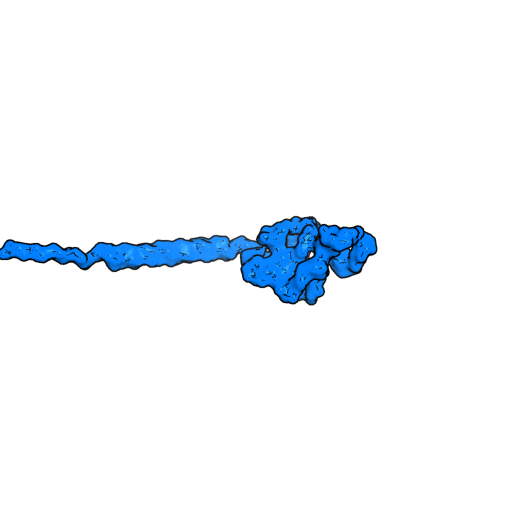2 ? 8.151 2.197 -11.762 1.00 98.31 92 LEU A CA 1
ATOM 717 C C . LEU A 1 92 ? 8.795 3.578 -11.573 1.00 98.31 92 LEU A C 1
ATOM 719 O O . LEU A 1 92 ? 9.175 4.219 -12.544 1.00 98.31 92 LEU A O 1
ATOM 723 N N . ALA A 1 93 ? 8.867 4.072 -10.337 1.00 97.62 93 ALA A N 1
ATOM 724 C CA . ALA A 1 93 ? 9.230 5.462 -10.058 1.00 97.62 93 ALA A CA 1
ATOM 725 C C . ALA A 1 93 ? 10.731 5.677 -9.839 1.00 97.62 93 ALA A C 1
ATOM 727 O O . ALA A 1 93 ? 11.208 6.798 -10.009 1.00 97.62 93 ALA A O 1
ATOM 728 N N . ILE A 1 94 ? 11.453 4.639 -9.409 1.00 98.19 94 ILE A N 1
ATOM 729 C CA . ILE A 1 94 ? 12.865 4.726 -9.024 1.00 98.19 94 ILE A CA 1
ATOM 730 C C . ILE A 1 94 ? 13.742 3.892 -9.955 1.00 98.19 94 ILE A C 1
ATOM 732 O O . ILE A 1 94 ? 14.762 4.395 -10.418 1.00 98.19 94 ILE A O 1
ATOM 736 N N . ASP A 1 95 ? 13.340 2.655 -10.260 1.00 98.19 95 ASP A N 1
ATOM 737 C CA . ASP A 1 95 ? 14.132 1.767 -11.125 1.00 98.19 95 ASP A CA 1
ATOM 738 C C . ASP A 1 95 ? 13.845 1.968 -12.628 1.00 98.19 95 ASP A C 1
ATOM 740 O O . ASP A 1 95 ? 14.469 1.307 -13.457 1.00 98.19 95 ASP A O 1
ATOM 744 N N . ASP A 1 96 ? 12.929 2.882 -12.976 1.00 97.88 96 ASP A N 1
ATOM 745 C CA . ASP A 1 96 ? 12.533 3.234 -14.352 1.00 97.88 96 ASP A CA 1
ATOM 746 C C . ASP A 1 96 ? 12.002 2.037 -15.165 1.00 97.88 96 ASP A C 1
ATOM 748 O O . ASP A 1 96 ? 12.220 1.914 -16.371 1.00 97.88 96 ASP A O 1
ATOM 752 N N . TYR A 1 97 ? 11.308 1.107 -14.497 1.00 98.38 97 TYR A N 1
ATOM 753 C CA . TYR A 1 97 ? 10.705 -0.039 -15.176 1.00 98.38 97 TYR A CA 1
ATOM 754 C C . TYR A 1 97 ? 9.520 0.407 -16.028 1.00 98.38 97 TYR A C 1
ATOM 756 O O . TYR A 1 97 ? 8.664 1.183 -15.599 1.00 98.38 97 TYR A O 1
ATOM 764 N N . THR A 1 98 ? 9.405 -0.190 -17.209 1.00 97.44 98 THR A N 1
ATOM 765 C CA . THR A 1 98 ? 8.188 -0.152 -18.018 1.00 97.44 98 THR A CA 1
ATOM 766 C C . THR A 1 98 ? 7.228 -1.277 -17.613 1.00 97.44 98 THR A C 1
ATOM 768 O O . THR A 1 98 ? 7.597 -2.235 -16.931 1.00 97.44 98 THR A O 1
ATOM 771 N N . GLU A 1 99 ? 5.958 -1.178 -18.015 1.00 93.56 99 GLU A N 1
ATOM 772 C CA . GLU A 1 99 ? 4.913 -2.142 -17.627 1.00 93.56 99 GLU A CA 1
ATOM 773 C C . GLU A 1 99 ? 5.240 -3.597 -18.025 1.00 93.56 99 GLU A C 1
ATOM 775 O O . GLU A 1 99 ? 4.922 -4.542 -17.293 1.00 93.56 99 GLU A O 1
ATOM 780 N N . ASP A 1 100 ? 5.902 -3.793 -19.166 1.00 96.94 100 ASP A N 1
ATOM 781 C CA . ASP A 1 100 ? 6.313 -5.101 -19.678 1.00 96.94 100 ASP A CA 1
ATOM 782 C C . ASP A 1 100 ? 7.445 -5.743 -18.860 1.00 96.94 100 ASP A C 1
ATOM 784 O O . ASP A 1 100 ? 7.550 -6.969 -18.827 1.00 96.94 100 ASP A O 1
ATOM 788 N N . MET A 1 101 ? 8.222 -4.944 -18.122 1.00 98.38 101 MET A N 1
ATOM 789 C CA . MET A 1 101 ? 9.267 -5.429 -17.214 1.00 98.38 101 MET A CA 1
ATOM 790 C C . MET A 1 101 ? 8.715 -5.901 -15.863 1.00 98.38 101 MET A C 1
ATOM 792 O O . MET A 1 101 ? 9.406 -6.604 -15.123 1.00 98.38 101 MET A O 1
ATOM 796 N N . LEU A 1 102 ? 7.482 -5.518 -15.514 1.00 98.31 102 LEU A N 1
ATOM 797 C CA . LEU A 1 102 ? 6.877 -5.900 -14.242 1.00 98.31 102 LEU A CA 1
ATOM 798 C C . LEU A 1 102 ? 6.683 -7.419 -14.143 1.00 98.31 102 LEU A C 1
ATOM 800 O O . LEU A 1 102 ? 6.468 -8.130 -15.125 1.00 98.31 102 LEU A O 1
ATOM 804 N N . THR A 1 103 ? 6.689 -7.932 -12.921 1.00 98.00 103 THR A N 1
ATOM 805 C CA . THR A 1 103 ? 6.239 -9.301 -12.648 1.00 98.00 103 THR A CA 1
ATOM 806 C C . THR A 1 103 ? 4.711 -9.399 -12.703 1.00 98.00 103 THR A C 1
ATOM 808 O O . THR A 1 103 ? 3.996 -8.401 -12.571 1.00 98.00 103 THR A O 1
ATOM 811 N N . ASP A 1 104 ? 4.176 -10.616 -12.823 1.00 98.06 104 ASP A N 1
ATOM 812 C CA . ASP A 1 104 ? 2.724 -10.834 -12.756 1.00 98.06 104 ASP A CA 1
ATOM 813 C C . ASP A 1 104 ? 2.122 -10.372 -11.425 1.00 98.06 104 ASP A C 1
ATOM 815 O O . ASP A 1 104 ? 1.028 -9.803 -11.407 1.00 98.06 104 ASP A O 1
ATOM 819 N N . ALA A 1 105 ? 2.858 -10.554 -10.324 1.00 97.00 105 ALA A N 1
ATOM 820 C CA . ALA A 1 105 ? 2.461 -10.085 -9.000 1.00 97.00 105 ALA A CA 1
ATOM 821 C C . ALA A 1 105 ? 2.389 -8.551 -8.941 1.00 97.00 105 ALA A C 1
ATOM 823 O O . ALA A 1 105 ? 1.394 -7.996 -8.480 1.00 97.00 105 ALA A O 1
ATOM 824 N N . GLN A 1 106 ? 3.391 -7.854 -9.480 1.00 98.25 106 GLN A N 1
ATOM 825 C CA . GLN A 1 106 ? 3.392 -6.391 -9.564 1.00 98.25 106 GLN A CA 1
ATOM 826 C C . GLN A 1 106 ? 2.250 -5.867 -10.444 1.00 98.25 106 GLN A C 1
ATOM 828 O O . GLN A 1 106 ? 1.531 -4.958 -10.030 1.00 98.25 106 GLN A O 1
ATOM 833 N N . ARG A 1 107 ? 2.002 -6.480 -11.611 1.00 98.50 107 ARG A N 1
ATOM 834 C CA . ARG A 1 107 ? 0.844 -6.141 -12.457 1.00 98.50 107 ARG A CA 1
ATOM 835 C C . ARG A 1 107 ? -0.487 -6.375 -11.739 1.00 98.50 107 ARG A C 1
ATOM 837 O O . ARG A 1 107 ? -1.417 -5.584 -11.891 1.00 98.50 107 ARG A O 1
ATOM 844 N N . ALA A 1 108 ? -0.600 -7.447 -10.954 1.00 98.19 108 ALA A N 1
ATOM 845 C CA . ALA A 1 108 ? -1.782 -7.699 -10.134 1.00 98.19 108 ALA A CA 1
ATOM 846 C C . ALA A 1 108 ? -1.965 -6.619 -9.059 1.00 98.19 108 ALA A C 1
ATOM 848 O O . ALA A 1 108 ? -3.083 -6.138 -8.874 1.00 98.19 108 ALA A O 1
ATOM 849 N N . THR A 1 109 ? -0.879 -6.174 -8.419 1.00 98.44 109 THR A N 1
ATOM 850 C CA . THR A 1 109 ? -0.919 -5.046 -7.483 1.00 98.44 109 THR A CA 1
ATOM 851 C C . THR A 1 109 ? -1.354 -3.753 -8.165 1.00 98.44 109 THR A C 1
ATOM 853 O O . THR A 1 109 ? -2.233 -3.081 -7.635 1.00 98.44 109 THR A O 1
ATOM 856 N N . VAL A 1 110 ? -0.834 -3.426 -9.353 1.00 98.44 110 VAL A N 1
ATOM 857 C CA . VAL A 1 110 ? -1.262 -2.234 -10.112 1.00 98.44 110 VAL A CA 1
ATOM 858 C C . VAL A 1 110 ? -2.762 -2.276 -10.396 1.00 98.44 110 VAL A C 1
ATOM 860 O O . VAL A 1 110 ? -3.462 -1.308 -10.107 1.00 98.44 110 VAL A O 1
ATOM 863 N N . ARG A 1 111 ? -3.284 -3.412 -10.882 1.00 98.50 111 ARG A N 1
ATOM 864 C CA . ARG A 1 111 ? -4.730 -3.583 -11.111 1.00 98.50 111 ARG A CA 1
ATOM 865 C C . ARG A 1 111 ? -5.541 -3.419 -9.828 1.00 98.50 111 ARG A C 1
ATOM 867 O O . ARG A 1 111 ? -6.588 -2.781 -9.852 1.00 98.50 111 ARG A O 1
ATOM 874 N N . ARG A 1 112 ? -5.059 -3.967 -8.708 1.00 98.44 112 ARG A N 1
ATOM 875 C CA . ARG A 1 112 ? -5.712 -3.813 -7.403 1.00 98.44 112 ARG A CA 1
ATOM 876 C C . ARG A 1 112 ? -5.734 -2.349 -6.962 1.00 98.44 112 ARG A C 1
ATOM 878 O O . ARG A 1 112 ? -6.796 -1.884 -6.561 1.00 98.44 112 ARG A O 1
ATOM 885 N N . ILE A 1 113 ? -4.612 -1.632 -7.076 1.00 98.56 113 ILE A N 1
ATOM 886 C CA . ILE A 1 113 ? -4.519 -0.205 -6.734 1.00 98.56 113 ILE A CA 1
ATOM 887 C C . ILE A 1 113 ? -5.463 0.620 -7.611 1.00 98.56 113 ILE A C 1
ATOM 889 O O . ILE A 1 113 ? -6.174 1.467 -7.088 1.00 98.56 113 ILE A O 1
ATOM 893 N N . ALA A 1 114 ? -5.528 0.348 -8.916 1.00 98.44 114 ALA A N 1
ATOM 894 C CA . ALA A 1 114 ? -6.425 1.053 -9.834 1.00 98.44 114 ALA A CA 1
ATOM 895 C C . ALA A 1 114 ? -7.915 0.892 -9.472 1.00 98.44 114 ALA A C 1
ATOM 897 O O . ALA A 1 114 ? -8.712 1.773 -9.778 1.00 98.44 114 ALA A O 1
ATOM 898 N N . GLY A 1 115 ? -8.283 -0.213 -8.814 1.00 98.38 115 GLY A N 1
ATOM 899 C CA . GLY A 1 115 ? -9.631 -0.452 -8.292 1.00 98.38 115 GLY A CA 1
ATOM 900 C C . GLY A 1 115 ? -9.884 0.100 -6.885 1.00 98.38 115 GLY A C 1
ATOM 901 O O . GLY A 1 115 ? -10.962 -0.122 -6.341 1.00 98.38 115 GLY A O 1
ATOM 902 N N . GLU A 1 116 ? -8.912 0.759 -6.253 1.00 98.12 116 GLU A N 1
ATOM 903 C CA . GLU A 1 116 ? -9.123 1.386 -4.947 1.00 98.12 116 GLU A CA 1
ATOM 904 C C . GLU A 1 116 ? -10.039 2.628 -5.068 1.00 98.12 116 GLU A C 1
ATOM 906 O O . GLU A 1 116 ? -9.927 3.378 -6.041 1.00 98.12 116 GLU A O 1
ATOM 911 N N . PRO A 1 117 ? -10.894 2.915 -4.063 1.00 96.75 117 PRO A N 1
ATOM 912 C CA . PRO A 1 117 ? -10.949 2.267 -2.748 1.00 96.75 117 PRO A CA 1
ATOM 913 C C . PRO A 1 117 ? -11.756 0.958 -2.704 1.00 96.75 117 PRO A C 1
ATOM 915 O O . PRO A 1 117 ? -11.613 0.204 -1.745 1.00 96.75 117 PRO A O 1
ATOM 918 N N . ASP A 1 118 ? -12.553 0.644 -3.726 1.00 97.31 118 ASP A N 1
ATOM 919 C CA . ASP A 1 118 ? -13.467 -0.509 -3.710 1.00 97.31 118 ASP A CA 1
ATOM 920 C C . ASP A 1 118 ? -12.729 -1.846 -3.547 1.00 97.31 118 ASP A C 1
ATOM 922 O O . ASP A 1 118 ? -13.178 -2.728 -2.817 1.00 97.31 118 ASP A O 1
ATOM 926 N N . SER A 1 119 ? -11.546 -1.981 -4.152 1.00 97.44 119 SER A N 1
ATOM 927 C CA . SER A 1 119 ? -10.711 -3.188 -4.054 1.00 97.44 119 SER A CA 1
ATOM 928 C C . SER A 1 119 ? -10.189 -3.494 -2.640 1.00 97.44 119 SER A C 1
ATOM 930 O O . SER A 1 119 ? -9.726 -4.610 -2.388 1.00 97.44 119 SER A O 1
ATOM 932 N N . VAL A 1 120 ? -10.258 -2.524 -1.722 1.00 97.06 120 VAL A N 1
ATOM 933 C CA . VAL A 1 120 ? -9.823 -2.636 -0.319 1.00 97.06 120 VAL A CA 1
ATOM 934 C C . VAL A 1 120 ? -10.935 -2.296 0.678 1.00 97.06 120 VAL A C 1
ATOM 936 O O . VAL A 1 120 ? -10.693 -2.277 1.888 1.00 97.06 120 VAL A O 1
ATOM 939 N N . ALA A 1 121 ? -12.152 -2.043 0.197 1.00 95.94 121 ALA A N 1
ATOM 940 C CA . ALA A 1 121 ? -13.311 -1.798 1.039 1.00 95.94 121 ALA A CA 1
ATOM 941 C C . ALA A 1 121 ? -13.659 -3.043 1.868 1.00 95.94 121 ALA A C 1
ATOM 943 O O . ALA A 1 121 ? -13.552 -4.180 1.401 1.00 95.94 121 ALA A O 1
ATOM 944 N N . VAL A 1 122 ? -14.092 -2.823 3.109 1.00 93.62 122 VAL A N 1
ATOM 945 C CA . VAL A 1 122 ? -14.689 -3.865 3.950 1.00 93.62 122 VAL A CA 1
ATOM 946 C C . VAL A 1 122 ? -16.200 -3.772 3.768 1.00 93.62 122 VAL A C 1
ATOM 948 O O . VAL A 1 122 ? -16.801 -2.760 4.125 1.00 93.62 122 VAL A O 1
ATOM 951 N N . VAL A 1 123 ? -16.812 -4.794 3.171 1.00 80.50 123 VAL A N 1
ATOM 952 C CA . VAL A 1 123 ? -18.275 -4.882 3.072 1.00 80.50 123 VAL A CA 1
ATOM 953 C C . VAL A 1 123 ? -18.797 -5.369 4.423 1.00 80.50 123 VAL A C 1
ATOM 955 O O . VAL A 1 123 ? -18.262 -6.329 4.971 1.00 80.50 123 VAL A O 1
ATOM 958 N N . ALA A 1 124 ? -19.792 -4.682 4.983 1.00 61.66 124 ALA A N 1
ATOM 959 C CA . ALA A 1 124 ? -20.535 -5.208 6.122 1.00 61.66 124 ALA A CA 1
ATOM 960 C C . ALA A 1 124 ? -21.517 -6.268 5.602 1.00 61.66 124 ALA A C 1
ATOM 962 O O . ALA A 1 124 ? -22.297 -5.958 4.698 1.00 61.66 124 ALA A O 1
ATOM 963 N N . ASP A 1 125 ? -21.432 -7.485 6.140 1.00 49.81 125 ASP A N 1
ATOM 964 C CA . ASP A 1 125 ? -22.392 -8.570 5.885 1.00 49.81 125 ASP A CA 1
ATOM 965 C C . ASP A 1 125 ? -23.798 -8.238 6.418 1.00 49.81 125 ASP A C 1
ATOM 967 O O . ASP A 1 125 ? -23.899 -7.603 7.499 1.00 49.81 125 ASP A O 1
#